Protein AF-A0A382AZQ1-F1 (afdb_monomer_lite)

Structure (mmCIF, N/CA/C/O backbone):
data_AF-A0A382AZQ1-F1
#
_entry.id   AF-A0A382AZQ1-F1
#
loop_
_atom_site.group_PDB
_atom_site.id
_atom_site.type_symbol
_atom_site.label_atom_id
_atom_site.label_alt_id
_atom_site.label_comp_id
_atom_site.label_asym_id
_atom_site.label_entity_id
_atom_site.label_seq_id
_atom_site.pdbx_PDB_ins_code
_atom_site.Cartn_x
_atom_site.Cartn_y
_atom_site.Cartn_z
_atom_site.occupancy
_atom_site.B_iso_or_equiv
_atom_site.auth_seq_id
_atom_site.auth_comp_id
_atom_site.auth_asym_id
_atom_site.auth_atom_id
_atom_site.pdbx_PDB_model_num
ATOM 1 N N . MET A 1 1 ? 6.083 -4.269 13.383 1.00 90.94 1 MET A N 1
ATOM 2 C CA . MET A 1 1 ? 5.181 -3.418 12.569 1.00 90.94 1 MET A CA 1
ATOM 3 C C . MET A 1 1 ? 5.962 -2.562 11.583 1.00 90.94 1 MET A C 1
ATOM 5 O O . MET A 1 1 ? 5.642 -2.615 10.410 1.00 90.94 1 MET A O 1
ATOM 9 N N . GLN A 1 2 ? 6.970 -1.790 12.016 1.00 93.62 2 GLN A N 1
ATOM 10 C CA . GLN A 1 2 ? 7.772 -0.962 11.096 1.00 93.62 2 GLN A CA 1
ATOM 11 C C . GLN A 1 2 ? 8.427 -1.782 9.975 1.00 93.62 2 GLN A C 1
ATOM 13 O O . GLN A 1 2 ? 8.338 -1.422 8.807 1.00 93.62 2 GLN A O 1
ATOM 18 N N . GLU A 1 3 ? 9.005 -2.928 10.323 1.00 95.31 3 GLU A N 1
ATOM 19 C CA . GLU A 1 3 ? 9.618 -3.841 9.358 1.00 95.31 3 GLU A CA 1
ATOM 20 C C . GLU A 1 3 ? 8.600 -4.413 8.362 1.00 95.31 3 GLU A C 1
ATOM 22 O O . GLU A 1 3 ? 8.821 -4.370 7.155 1.00 95.31 3 GLU A O 1
ATOM 27 N N . GLN A 1 4 ? 7.425 -4.830 8.841 1.00 95.88 4 GLN A N 1
ATOM 28 C CA . GLN A 1 4 ? 6.343 -5.320 7.983 1.00 95.88 4 GLN A CA 1
ATOM 29 C C . GLN A 1 4 ? 5.783 -4.226 7.062 1.00 95.88 4 GLN A C 1
ATOM 31 O O . GLN A 1 4 ? 5.422 -4.515 5.927 1.00 95.88 4 GLN A O 1
ATOM 36 N N . LEU A 1 5 ? 5.752 -2.963 7.500 1.00 97.00 5 LEU A N 1
ATOM 37 C CA . LEU A 1 5 ? 5.381 -1.836 6.637 1.00 97.00 5 LEU A CA 1
ATOM 38 C C . LEU A 1 5 ? 6.428 -1.591 5.547 1.00 97.00 5 LEU A C 1
ATOM 40 O O . LEU A 1 5 ? 6.060 -1.366 4.398 1.00 97.00 5 LEU A O 1
ATOM 44 N N . LYS A 1 6 ? 7.721 -1.659 5.883 1.00 96.56 6 LYS A N 1
ATOM 45 C CA . LYS A 1 6 ? 8.801 -1.538 4.895 1.00 96.56 6 LYS A CA 1
ATOM 46 C C . LYS A 1 6 ? 8.707 -2.652 3.850 1.00 96.56 6 LYS A C 1
ATOM 48 O O . LYS A 1 6 ? 8.695 -2.361 2.658 1.00 96.56 6 LYS A O 1
ATOM 53 N N . LYS A 1 7 ? 8.536 -3.897 4.296 1.00 95.25 7 LYS A N 1
ATOM 54 C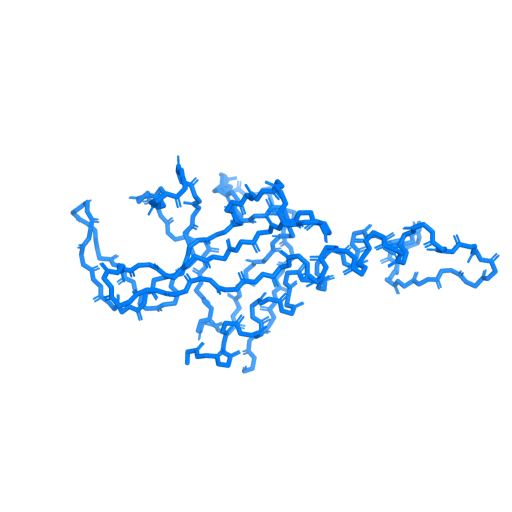 CA . LYS A 1 7 ? 8.323 -5.056 3.421 1.00 95.25 7 LYS A CA 1
ATOM 55 C C . LYS A 1 7 ? 7.075 -4.898 2.553 1.00 95.25 7 LYS A C 1
ATOM 57 O O . LYS A 1 7 ? 7.088 -5.235 1.377 1.00 95.25 7 LYS A O 1
ATOM 62 N N . TYR A 1 8 ? 6.005 -4.329 3.104 1.00 97.12 8 TYR A N 1
ATOM 63 C CA . TYR A 1 8 ? 4.801 -4.020 2.338 1.00 97.12 8 TYR A CA 1
ATOM 64 C C . TYR A 1 8 ? 5.072 -3.013 1.207 1.00 97.12 8 TYR A C 1
ATOM 66 O O . TYR A 1 8 ? 4.634 -3.240 0.081 1.00 97.12 8 TYR A O 1
ATOM 74 N N . LEU A 1 9 ? 5.839 -1.945 1.463 1.00 97.44 9 LEU A N 1
ATOM 75 C CA . LEU A 1 9 ? 6.283 -1.004 0.422 1.00 97.44 9 LEU A CA 1
ATOM 76 C C . LEU A 1 9 ? 7.162 -1.684 -0.639 1.00 97.44 9 LEU A C 1
ATOM 78 O O . LEU A 1 9 ? 6.998 -1.427 -1.831 1.00 97.44 9 LEU A O 1
ATOM 82 N N . GLU A 1 10 ? 8.068 -2.568 -0.220 1.00 95.94 10 GLU A N 1
ATOM 83 C CA . GLU A 1 10 ? 8.915 -3.347 -1.130 1.00 95.94 10 GLU A CA 1
ATOM 84 C C . GLU A 1 10 ? 8.080 -4.270 -2.023 1.00 95.94 10 GLU A C 1
ATOM 86 O O . GLU A 1 10 ? 8.289 -4.285 -3.233 1.00 95.94 10 GLU A O 1
ATOM 91 N N . ASN A 1 11 ? 7.078 -4.956 -1.468 1.00 95.25 11 ASN A N 1
ATOM 92 C CA . ASN A 1 11 ? 6.167 -5.809 -2.231 1.00 95.25 11 ASN A CA 1
ATOM 93 C C . ASN A 1 11 ? 5.320 -5.010 -3.238 1.00 95.25 11 ASN A C 1
ATOM 95 O O . ASN A 1 11 ? 5.097 -5.477 -4.352 1.00 95.25 11 ASN A O 1
ATOM 99 N N . ILE A 1 12 ? 4.882 -3.793 -2.885 1.00 96.56 12 ILE A N 1
ATOM 100 C CA . ILE A 1 12 ? 4.192 -2.876 -3.814 1.00 96.56 12 ILE A CA 1
ATOM 101 C C . ILE A 1 12 ? 5.119 -2.492 -4.974 1.00 96.56 12 ILE A C 1
ATOM 103 O O . ILE A 1 12 ? 4.713 -2.532 -6.136 1.00 96.56 12 ILE A O 1
ATOM 107 N N . ALA A 1 13 ? 6.367 -2.125 -4.670 1.00 95.88 13 ALA A N 1
ATOM 108 C CA . ALA A 1 13 ? 7.352 -1.775 -5.688 1.00 95.88 13 ALA A CA 1
ATOM 109 C C . ALA A 1 13 ? 7.698 -2.976 -6.585 1.00 95.88 13 ALA A C 1
ATOM 111 O O . ALA A 1 13 ? 7.818 -2.821 -7.798 1.00 95.88 13 ALA A O 1
ATOM 112 N N . GLU A 1 14 ? 7.816 -4.173 -6.014 1.00 94.06 14 GLU A N 1
ATOM 113 C CA . GLU A 1 14 ? 8.071 -5.410 -6.753 1.00 94.06 14 GLU A CA 1
ATOM 114 C C . GLU A 1 14 ? 6.905 -5.775 -7.683 1.00 94.06 14 GLU A C 1
ATOM 116 O O . GLU A 1 14 ? 7.136 -6.146 -8.833 1.00 94.06 14 GLU A O 1
ATOM 121 N N . ASP A 1 15 ? 5.651 -5.605 -7.250 1.00 94.50 15 ASP A N 1
ATOM 122 C CA . ASP A 1 15 ? 4.489 -5.770 -8.135 1.00 94.50 15 ASP A CA 1
ATOM 123 C C . ASP A 1 15 ? 4.550 -4.816 -9.341 1.00 94.50 15 ASP A C 1
ATOM 125 O O . ASP A 1 15 ? 4.379 -5.232 -10.491 1.00 94.50 15 ASP A O 1
ATOM 129 N N . TYR A 1 16 ? 4.896 -3.544 -9.105 1.00 94.44 16 TYR A N 1
ATOM 130 C CA . TYR A 1 16 ? 5.066 -2.573 -10.188 1.00 94.44 16 TYR A CA 1
ATOM 131 C C . TYR A 1 16 ? 6.224 -2.936 -11.122 1.00 94.44 16 TYR A C 1
ATOM 133 O O . TYR A 1 16 ? 6.104 -2.812 -12.343 1.00 94.44 16 TYR A O 1
ATOM 141 N N . SER A 1 17 ? 7.339 -3.415 -10.564 1.00 93.25 17 SER A N 1
ATOM 142 C CA . SER A 1 17 ? 8.496 -3.907 -11.318 1.00 93.25 17 SER A CA 1
ATOM 143 C C . SER A 1 17 ? 8.083 -5.039 -12.260 1.00 93.25 17 SER A C 1
ATOM 145 O O . SER A 1 17 ? 8.321 -4.967 -13.467 1.00 93.25 17 SER A O 1
ATOM 147 N N . ARG A 1 18 ? 7.373 -6.048 -11.744 1.00 90.56 18 ARG A N 1
ATOM 148 C CA . ARG A 1 18 ? 6.882 -7.182 -12.540 1.00 90.56 18 ARG A CA 1
ATOM 149 C C . ARG A 1 18 ? 5.956 -6.737 -13.662 1.00 90.56 18 ARG A C 1
ATOM 151 O O . ARG A 1 18 ? 6.120 -7.192 -14.791 1.00 90.56 18 ARG A O 1
ATOM 158 N N . TRP A 1 19 ? 5.033 -5.816 -13.383 1.00 89.81 19 TRP A N 1
ATOM 159 C CA . TRP A 1 19 ? 4.164 -5.237 -14.407 1.00 89.81 19 TRP A CA 1
ATOM 160 C C . TRP A 1 19 ? 4.956 -4.449 -15.465 1.00 89.81 19 TRP A C 1
ATOM 162 O O . TRP A 1 19 ? 4.686 -4.555 -16.661 1.00 89.81 19 TRP A O 1
ATOM 172 N N . THR A 1 20 ? 5.981 -3.701 -15.056 1.00 90.94 20 THR A N 1
ATOM 173 C CA . THR A 1 20 ? 6.781 -2.833 -15.938 1.00 90.94 20 THR A CA 1
ATOM 174 C C . THR A 1 20 ? 7.720 -3.624 -16.857 1.00 90.94 20 THR A C 1
ATOM 176 O O . THR A 1 20 ? 7.867 -3.306 -18.049 1.00 90.94 20 THR A O 1
ATOM 179 N N . TYR A 1 21 ? 8.346 -4.668 -16.313 1.00 90.75 21 TYR A N 1
ATOM 180 C CA . TYR A 1 21 ? 9.363 -5.489 -16.972 1.00 90.75 21 TYR A CA 1
ATOM 181 C C . TYR A 1 21 ? 8.850 -6.891 -17.334 1.00 90.75 21 TYR A C 1
ATOM 183 O O . TYR A 1 21 ? 9.640 -7.833 -17.406 1.00 90.75 21 TYR A O 1
ATOM 191 N N . HIS A 1 22 ? 7.542 -7.048 -17.562 1.00 83.25 22 HIS A N 1
ATOM 192 C CA . HIS A 1 22 ? 6.996 -8.306 -18.065 1.00 83.25 22 HIS A CA 1
ATOM 193 C C . HIS A 1 22 ? 7.512 -8.590 -19.482 1.00 83.25 22 HIS A C 1
ATOM 195 O O . HIS A 1 22 ? 7.640 -7.687 -20.319 1.00 83.25 22 HIS A O 1
ATOM 201 N N . ARG A 1 23 ? 7.788 -9.863 -19.763 1.00 81.69 23 ARG A N 1
ATOM 202 C CA . ARG A 1 23 ? 8.152 -10.345 -21.096 1.00 81.69 23 ARG A CA 1
ATOM 203 C C . ARG A 1 23 ? 6.996 -11.122 -21.718 1.00 81.69 23 ARG A C 1
ATOM 205 O O . ARG A 1 23 ? 6.117 -11.628 -21.023 1.00 81.69 23 ARG A O 1
ATOM 212 N N . LYS A 1 24 ? 7.002 -11.228 -23.051 1.00 79.62 24 LYS A N 1
ATOM 213 C CA . LYS A 1 24 ? 5.963 -11.947 -23.814 1.00 79.62 24 LYS A CA 1
ATOM 214 C C . LYS A 1 24 ? 5.914 -13.447 -23.503 1.00 79.62 24 LYS A C 1
ATOM 216 O O . LYS A 1 24 ? 4.868 -14.056 -23.676 1.00 79.62 24 LYS A O 1
ATOM 221 N N . ASP A 1 25 ? 7.031 -14.021 -23.065 1.00 82.06 25 ASP A N 1
ATOM 222 C CA . ASP A 1 25 ? 7.169 -15.433 -22.692 1.00 82.06 25 ASP A CA 1
ATOM 223 C C . ASP A 1 25 ? 6.693 -15.737 -21.258 1.00 82.06 25 ASP A C 1
ATOM 225 O O . ASP A 1 25 ? 6.791 -16.873 -20.804 1.00 82.06 25 ASP A O 1
ATOM 229 N N . GLY A 1 26 ? 6.183 -14.733 -20.535 1.00 75.25 26 GLY A N 1
ATOM 230 C CA . GLY A 1 26 ? 5.730 -14.876 -19.154 1.00 75.25 26 GLY A CA 1
ATOM 231 C C . GLY A 1 26 ? 6.851 -14.834 -18.112 1.00 75.25 26 GLY A C 1
ATOM 232 O O . GLY A 1 26 ? 6.561 -14.941 -16.923 1.00 75.25 26 GLY A O 1
ATOM 233 N N . THR A 1 27 ? 8.113 -14.645 -18.517 1.00 80.94 27 THR A N 1
ATOM 234 C CA . THR A 1 27 ? 9.227 -14.461 -17.578 1.00 80.94 27 THR A CA 1
ATOM 235 C C . THR A 1 27 ? 9.326 -13.011 -17.094 1.00 80.94 27 THR A C 1
ATOM 237 O O . THR A 1 27 ? 8.913 -12.063 -17.770 1.00 80.94 27 THR A O 1
ATOM 240 N N . PHE A 1 28 ? 9.880 -12.824 -15.895 1.00 79.94 28 PHE A N 1
ATOM 241 C CA . PHE A 1 28 ? 10.082 -11.503 -15.301 1.00 79.94 28 PHE A CA 1
ATOM 242 C C . PHE A 1 28 ? 11.500 -10.996 -15.579 1.00 79.94 28 PHE A C 1
ATOM 244 O O . PHE A 1 28 ? 12.473 -11.724 -15.385 1.00 79.94 28 PHE A O 1
ATOM 251 N N . GLY A 1 29 ? 11.623 -9.733 -15.996 1.00 85.75 29 GLY A N 1
ATOM 252 C CA . GLY A 1 29 ? 12.904 -9.034 -16.085 1.00 85.75 29 GLY A CA 1
ATOM 253 C C . GLY A 1 29 ? 13.161 -8.354 -17.428 1.00 85.75 29 GLY A C 1
ATOM 254 O O . GLY A 1 29 ? 12.458 -8.542 -18.419 1.00 85.75 29 GLY A O 1
ATOM 255 N N . LYS A 1 30 ? 14.223 -7.548 -17.482 1.00 88.56 30 LYS A N 1
ATOM 256 C CA . LYS A 1 30 ? 14.587 -6.776 -18.678 1.00 88.56 30 LYS A CA 1
ATOM 257 C C . LYS A 1 30 ? 15.076 -7.678 -19.804 1.00 88.56 30 LYS A C 1
ATOM 259 O O . LYS A 1 30 ? 15.987 -8.474 -19.597 1.00 88.56 30 LYS A O 1
ATOM 264 N N . THR A 1 31 ? 14.494 -7.572 -20.989 1.00 88.25 31 THR A N 1
ATOM 265 C CA . THR A 1 31 ? 14.958 -8.267 -22.195 1.00 88.25 31 THR A CA 1
ATOM 266 C C . THR A 1 31 ? 16.328 -7.722 -22.619 1.00 88.25 31 THR A C 1
ATOM 268 O O . THR A 1 31 ? 16.470 -6.503 -22.739 1.00 88.25 31 THR A O 1
ATOM 271 N N . PRO A 1 32 ? 17.338 -8.578 -22.863 1.00 88.25 32 PRO A N 1
ATOM 272 C CA . PRO A 1 32 ? 18.638 -8.125 -23.354 1.00 88.25 32 PRO A CA 1
ATOM 273 C C . PRO A 1 32 ? 18.515 -7.332 -24.662 1.00 88.25 32 PRO A C 1
ATOM 275 O O . PRO A 1 32 ? 17.776 -7.728 -25.560 1.00 88.25 32 PRO A O 1
ATOM 278 N N . GLY A 1 33 ? 19.236 -6.214 -24.768 1.00 89.19 33 GLY A N 1
ATOM 279 C CA . GLY A 1 33 ? 19.254 -5.372 -25.972 1.00 89.19 33 GLY A CA 1
ATOM 280 C C . GLY A 1 33 ? 18.065 -4.417 -26.137 1.00 89.19 33 GLY A C 1
ATOM 281 O O . GLY A 1 33 ? 18.016 -3.691 -27.125 1.00 89.19 33 GLY A O 1
ATOM 282 N N . VAL A 1 34 ? 17.122 -4.382 -25.191 1.00 90.00 34 VAL A N 1
ATOM 283 C CA . VAL A 1 34 ? 16.017 -3.410 -25.185 1.00 90.00 34 VAL A CA 1
ATOM 284 C C . VAL A 1 34 ? 16.384 -2.209 -24.315 1.00 90.00 34 VAL A C 1
ATOM 286 O O . VAL A 1 34 ? 16.903 -2.373 -23.211 1.00 90.00 34 VAL A O 1
ATOM 289 N N . ASP A 1 35 ? 16.086 -1.002 -24.797 1.00 93.25 35 ASP A N 1
ATOM 290 C CA . ASP A 1 35 ? 16.211 0.219 -24.005 1.00 93.25 35 ASP A CA 1
ATOM 291 C C . ASP A 1 35 ? 15.054 0.333 -22.998 1.00 93.25 35 ASP A C 1
ATOM 293 O O . ASP A 1 35 ? 13.875 0.344 -23.360 1.00 93.25 35 ASP A O 1
ATOM 297 N N . TYR A 1 36 ? 15.407 0.420 -21.715 1.00 93.88 36 TYR A N 1
ATOM 298 C CA . TYR A 1 36 ? 14.471 0.571 -20.604 1.00 93.88 36 TYR A CA 1
ATOM 299 C C . TYR A 1 36 ? 14.507 1.965 -19.977 1.00 93.88 36 TYR A C 1
ATOM 301 O O . TYR A 1 36 ? 13.809 2.169 -18.994 1.00 93.88 36 TYR A O 1
ATOM 309 N N . THR A 1 37 ? 15.234 2.938 -20.532 1.00 95.75 37 THR A N 1
ATOM 310 C CA . THR A 1 37 ? 15.470 4.255 -19.909 1.00 95.75 37 THR A CA 1
ATOM 311 C C . THR A 1 37 ? 14.189 4.921 -19.386 1.00 95.75 37 THR A C 1
ATOM 313 O O . THR A 1 37 ? 14.139 5.370 -18.240 1.00 95.75 37 THR A O 1
ATOM 316 N N . VAL A 1 38 ? 13.113 4.937 -20.183 1.00 94.19 38 VAL A N 1
ATOM 317 C CA . VAL A 1 38 ? 11.818 5.511 -19.767 1.00 94.19 38 VAL A CA 1
ATOM 318 C C . VAL A 1 38 ? 11.179 4.698 -18.639 1.00 94.19 38 VAL A C 1
ATOM 320 O O . VAL A 1 38 ? 10.731 5.264 -17.646 1.00 94.19 38 VAL A O 1
ATOM 323 N N . LYS A 1 39 ? 11.167 3.369 -18.764 1.00 94.12 39 LYS A N 1
ATOM 324 C CA . LYS A 1 39 ? 10.597 2.466 -17.754 1.00 94.12 39 LYS A CA 1
ATOM 325 C C . LYS A 1 39 ? 11.369 2.523 -16.436 1.00 94.12 39 LYS A C 1
ATOM 327 O O . LYS A 1 39 ? 10.754 2.542 -15.378 1.00 94.12 39 LYS A O 1
ATOM 332 N N . ASP A 1 40 ? 12.691 2.619 -16.507 1.00 95.25 40 ASP A N 1
ATOM 333 C CA . ASP A 1 40 ? 13.588 2.752 -15.362 1.00 95.25 40 ASP A CA 1
ATOM 334 C C . ASP A 1 40 ? 13.331 4.055 -14.617 1.00 95.25 40 ASP A C 1
ATOM 336 O O . ASP A 1 40 ? 13.240 4.059 -13.388 1.00 95.25 40 ASP A O 1
ATOM 340 N N . LYS A 1 41 ? 13.143 5.151 -15.362 1.00 95.56 41 LYS A N 1
ATOM 341 C CA . LYS A 1 41 ? 12.743 6.435 -14.792 1.00 95.56 41 LYS A CA 1
ATOM 342 C C . LYS A 1 41 ? 11.384 6.332 -14.098 1.00 95.56 41 LYS A C 1
ATOM 344 O O . LYS A 1 41 ? 11.289 6.706 -12.936 1.00 95.56 41 LYS A O 1
ATOM 349 N N . MET A 1 42 ? 10.369 5.769 -14.756 1.00 93.19 42 MET A N 1
ATOM 350 C CA . MET A 1 42 ? 9.033 5.601 -14.164 1.00 93.19 42 MET A CA 1
ATOM 351 C C . MET A 1 42 ? 9.055 4.716 -12.910 1.00 93.19 42 MET A C 1
ATOM 353 O O . MET A 1 42 ? 8.425 5.042 -11.907 1.00 93.19 42 MET A O 1
ATOM 357 N N . PHE A 1 43 ? 9.807 3.614 -12.938 1.00 95.12 43 PHE A N 1
ATOM 358 C CA . PHE A 1 43 ? 9.990 2.732 -11.787 1.00 95.12 43 PHE A CA 1
ATOM 359 C C . PHE A 1 43 ? 10.659 3.450 -10.617 1.00 95.12 43 PHE A C 1
ATOM 361 O O . PHE A 1 43 ? 10.205 3.331 -9.478 1.00 95.12 43 PHE A O 1
ATOM 368 N N . LYS A 1 44 ? 11.718 4.214 -10.899 1.00 95.19 44 LYS A N 1
ATOM 369 C CA . LYS A 1 44 ? 12.411 5.018 -9.896 1.00 95.19 44 LYS A CA 1
ATOM 370 C C . LYS A 1 44 ? 11.471 6.051 -9.273 1.00 95.19 44 LYS A C 1
ATOM 372 O O . LYS A 1 44 ? 11.351 6.077 -8.054 1.00 95.19 44 LYS A O 1
ATOM 377 N N . GLU A 1 45 ? 10.766 6.827 -10.095 1.00 94.81 45 GLU A N 1
ATOM 378 C CA . GLU A 1 45 ? 9.814 7.845 -9.635 1.00 94.81 45 GLU A CA 1
ATOM 379 C C . GLU A 1 45 ? 8.696 7.232 -8.780 1.00 94.81 45 GLU A C 1
ATOM 381 O O . GLU A 1 45 ? 8.395 7.746 -7.706 1.00 94.81 45 GLU A O 1
ATOM 386 N N . PHE A 1 46 ? 8.129 6.094 -9.196 1.00 95.44 46 PHE A N 1
ATOM 387 C CA . PHE A 1 46 ? 7.113 5.388 -8.412 1.00 95.44 46 PHE A CA 1
ATOM 388 C C . PHE A 1 46 ? 7.649 4.922 -7.054 1.00 95.44 46 PHE A C 1
ATOM 390 O O . PHE A 1 46 ? 6.999 5.122 -6.028 1.00 95.44 46 PHE A O 1
ATOM 397 N N . LYS A 1 47 ? 8.837 4.304 -7.035 1.00 95.31 47 LYS A N 1
ATOM 398 C CA . LYS A 1 47 ? 9.449 3.785 -5.806 1.00 95.31 47 LYS A CA 1
ATOM 399 C C . LYS A 1 47 ? 9.804 4.908 -4.830 1.00 95.31 47 LYS A C 1
ATOM 401 O O . LYS A 1 47 ? 9.603 4.744 -3.632 1.00 95.31 47 LYS A O 1
ATOM 406 N N . GLU A 1 48 ? 10.319 6.029 -5.330 1.00 94.81 48 GLU A N 1
ATOM 407 C CA . GLU A 1 48 ? 10.647 7.212 -4.524 1.00 94.81 48 GLU A CA 1
ATOM 408 C C . GLU A 1 48 ? 9.387 7.938 -4.026 1.00 94.81 48 GLU A C 1
ATOM 410 O O . GLU A 1 48 ? 9.376 8.455 -2.911 1.00 94.81 48 GLU A O 1
ATOM 415 N N . GLY A 1 49 ? 8.307 7.923 -4.812 1.00 95.75 49 GLY A N 1
ATOM 416 C CA . GLY A 1 49 ? 7.008 8.485 -4.445 1.00 95.75 49 GLY A CA 1
ATOM 417 C C . GLY A 1 49 ? 6.164 7.607 -3.516 1.00 95.75 49 GLY A C 1
ATOM 418 O O . GLY A 1 49 ? 5.072 8.020 -3.124 1.00 95.75 49 GLY A O 1
ATOM 419 N N . LEU A 1 50 ? 6.615 6.402 -3.158 1.00 97.00 50 LEU A N 1
ATOM 420 C CA . LEU A 1 50 ? 5.891 5.487 -2.278 1.00 97.00 50 LEU A CA 1
ATOM 421 C C . LEU A 1 50 ? 6.384 5.617 -0.831 1.00 97.00 50 LEU A C 1
ATOM 423 O O . LEU A 1 50 ? 7.517 5.260 -0.512 1.00 97.00 50 LEU A O 1
ATOM 427 N N . TYR A 1 51 ? 5.521 6.084 0.073 1.00 96.88 51 TYR A N 1
ATOM 428 C CA . TYR A 1 51 ? 5.923 6.368 1.452 1.00 96.88 51 TYR A CA 1
ATOM 429 C C . TYR A 1 51 ? 4.818 6.138 2.494 1.00 96.88 51 TYR A C 1
ATOM 431 O O . TYR A 1 51 ? 3.632 5.979 2.188 1.00 96.88 51 TYR A O 1
ATOM 439 N N . ILE A 1 52 ? 5.234 6.091 3.764 1.00 97.50 52 ILE A N 1
ATOM 440 C CA . ILE A 1 52 ? 4.371 5.855 4.927 1.00 97.50 52 ILE A CA 1
ATOM 441 C C . ILE A 1 52 ? 4.075 7.187 5.617 1.00 97.50 52 ILE A C 1
ATOM 443 O O . ILE A 1 52 ? 4.985 7.918 5.997 1.00 97.50 52 ILE A O 1
ATOM 447 N N . GLU A 1 53 ? 2.799 7.458 5.875 1.00 96.06 53 GLU A N 1
ATOM 448 C CA . GLU A 1 53 ? 2.355 8.522 6.770 1.00 96.06 53 GLU A CA 1
ATOM 449 C C . GLU A 1 53 ? 1.645 7.916 7.986 1.00 96.06 53 GLU A C 1
ATOM 451 O O . GLU A 1 53 ? 0.484 7.492 7.921 1.00 96.06 53 GLU A O 1
ATOM 456 N N . ASP A 1 54 ? 2.341 7.903 9.123 1.00 94.94 54 ASP A N 1
ATOM 457 C CA . ASP A 1 54 ? 1.782 7.531 10.423 1.00 94.94 54 ASP A CA 1
ATOM 458 C C . ASP A 1 54 ? 1.517 8.783 11.275 1.00 94.94 54 ASP A C 1
ATOM 460 O O . ASP A 1 54 ? 2.268 9.755 11.258 1.00 94.94 54 ASP A O 1
ATOM 464 N N . SER A 1 55 ? 0.431 8.760 12.042 1.00 92.12 55 SER A N 1
ATOM 465 C CA . SER A 1 55 ? 0.101 9.796 13.014 1.00 92.12 55 SER A CA 1
ATOM 466 C C . SER A 1 55 ? -0.410 9.148 14.301 1.00 92.12 55 SER A C 1
ATOM 468 O O . SER A 1 55 ? -1.288 8.283 14.236 1.00 92.12 55 SER A O 1
ATOM 470 N N . PRO A 1 56 ? 0.046 9.589 15.489 1.00 88.44 56 PRO A N 1
ATOM 471 C CA . PRO A 1 56 ? -0.438 9.063 16.769 1.00 88.44 56 PRO A CA 1
ATOM 472 C C . PRO A 1 56 ? -1.955 9.189 16.959 1.00 88.44 56 PRO A C 1
ATOM 474 O O . PRO A 1 56 ? -2.558 8.382 17.655 1.00 88.44 56 PRO A O 1
ATOM 477 N N . LYS A 1 57 ? -2.582 10.185 16.319 1.00 90.06 57 LYS A N 1
ATOM 478 C CA . LYS A 1 57 ? -4.019 10.474 16.444 1.00 90.06 57 LYS A CA 1
ATOM 479 C C . LYS A 1 57 ? -4.898 9.594 15.548 1.00 90.06 57 LYS A C 1
ATOM 481 O O . LYS A 1 57 ? -6.122 9.668 15.634 1.00 90.06 57 LYS A O 1
ATOM 486 N N . ARG A 1 58 ? -4.307 8.800 14.647 1.00 89.88 58 ARG A N 1
ATOM 487 C CA . ARG A 1 58 ? -5.043 7.998 13.659 1.00 89.88 58 ARG A CA 1
ATOM 488 C C . ARG A 1 58 ? -5.055 6.525 14.054 1.00 89.88 58 ARG A C 1
ATOM 490 O O . ARG A 1 58 ? -4.047 5.968 14.473 1.00 89.88 58 ARG A O 1
ATOM 497 N N . LYS A 1 59 ? -6.203 5.878 13.833 1.00 93.25 59 LYS A N 1
ATOM 498 C CA . LYS A 1 59 ? -6.367 4.417 13.967 1.00 93.25 59 LYS A CA 1
ATOM 499 C C . LYS A 1 59 ? -5.645 3.638 12.859 1.00 93.25 59 LYS A C 1
ATOM 501 O O . LYS A 1 59 ? -5.349 2.456 13.017 1.00 93.25 59 LYS A O 1
ATOM 506 N N . TRP A 1 60 ? -5.374 4.309 11.742 1.00 95.31 60 TRP A N 1
ATOM 507 C CA . TRP A 1 60 ? -4.839 3.718 10.524 1.00 95.31 60 TRP A CA 1
ATOM 508 C C . TRP A 1 60 ? -3.578 4.461 10.091 1.00 95.31 60 TRP A C 1
ATOM 510 O O . TRP A 1 60 ? -3.564 5.695 10.055 1.00 95.31 60 TRP A O 1
ATOM 520 N N . ILE A 1 61 ? -2.558 3.701 9.717 1.00 97.62 61 ILE A N 1
ATOM 521 C CA . ILE A 1 61 ? -1.365 4.178 9.022 1.00 97.62 61 ILE A CA 1
ATOM 522 C C . ILE A 1 61 ? -1.723 4.318 7.544 1.00 97.62 61 ILE A C 1
ATOM 524 O O . ILE A 1 61 ? -2.397 3.454 6.982 1.00 97.62 61 ILE A O 1
ATOM 528 N N . ARG A 1 62 ? -1.313 5.413 6.909 1.00 97.50 62 ARG A N 1
ATOM 529 C CA . ARG A 1 62 ? -1.614 5.682 5.503 1.00 97.50 62 ARG A CA 1
ATOM 530 C C . ARG A 1 62 ? -0.395 5.369 4.644 1.00 97.50 62 ARG A C 1
ATOM 532 O O . ARG A 1 62 ? 0.691 5.851 4.936 1.00 97.50 62 ARG A O 1
ATOM 539 N N . ILE A 1 63 ? -0.597 4.605 3.578 1.00 98.06 63 ILE A N 1
ATOM 540 C CA . ILE A 1 63 ? 0.403 4.390 2.530 1.00 98.06 63 ILE A CA 1
ATOM 541 C C . ILE A 1 63 ? 0.049 5.308 1.367 1.00 98.06 63 ILE A C 1
ATOM 543 O O . ILE A 1 63 ? -1.099 5.308 0.904 1.00 98.06 63 ILE A O 1
ATOM 547 N N . VAL A 1 64 ? 1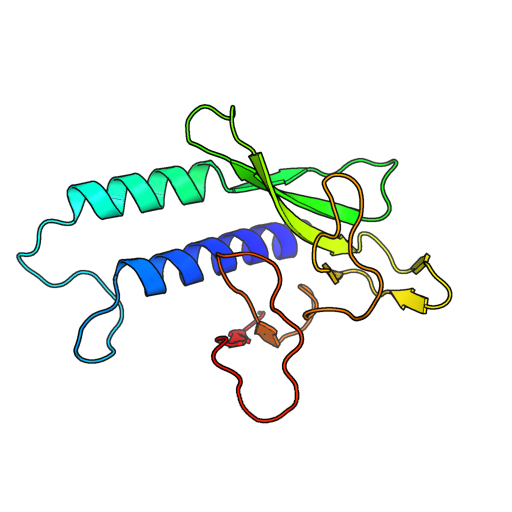.008 6.118 0.939 1.00 97.62 64 VAL A N 1
ATOM 548 C CA . VAL A 1 64 ? 0.816 7.171 -0.059 1.00 97.62 64 VAL A CA 1
ATOM 549 C C . VAL A 1 64 ? 1.705 6.899 -1.260 1.00 97.62 64 VAL A C 1
ATOM 551 O O . VAL A 1 64 ? 2.847 6.484 -1.103 1.00 97.62 64 VAL A O 1
ATOM 554 N N . THR A 1 65 ? 1.160 7.154 -2.443 1.00 96.62 65 THR A N 1
ATOM 555 C CA . THR A 1 65 ? 1.913 7.296 -3.691 1.00 96.62 65 THR A CA 1
ATOM 556 C C . THR A 1 65 ? 1.861 8.756 -4.118 1.00 96.62 65 THR A C 1
ATOM 558 O O . THR A 1 65 ? 0.770 9.340 -4.137 1.00 96.62 65 THR A O 1
ATOM 561 N N . SER A 1 66 ? 2.992 9.336 -4.495 1.00 95.06 66 SER A N 1
ATOM 562 C CA . SER A 1 66 ? 3.071 10.671 -5.082 1.00 95.06 66 SER A CA 1
ATOM 563 C C . SER A 1 66 ? 3.828 10.677 -6.402 1.00 95.06 66 SER A C 1
ATOM 565 O O . SER A 1 66 ? 4.570 9.747 -6.710 1.00 95.06 66 SER A O 1
ATOM 567 N N . ASP A 1 67 ? 3.646 11.745 -7.174 1.00 89.12 67 ASP A N 1
ATOM 568 C CA . ASP A 1 67 ? 4.572 12.073 -8.253 1.00 89.12 67 ASP A CA 1
ATOM 569 C C . ASP A 1 67 ? 5.958 12.477 -7.712 1.00 89.12 67 ASP A C 1
ATOM 571 O O . ASP A 1 67 ? 6.159 12.660 -6.504 1.00 89.12 67 ASP A O 1
ATOM 575 N N . SER A 1 68 ? 6.915 12.629 -8.629 1.00 79.62 68 SER A N 1
ATOM 576 C CA . SER A 1 68 ? 8.308 12.986 -8.341 1.00 79.62 68 SER A CA 1
ATOM 577 C C . SER A 1 68 ? 8.490 14.373 -7.717 1.00 79.62 68 SER A C 1
ATOM 579 O O . SER A 1 68 ? 9.519 14.629 -7.098 1.00 79.62 68 SER A O 1
ATOM 581 N N . ASN A 1 69 ? 7.493 15.254 -7.828 1.00 80.38 69 ASN A N 1
ATOM 582 C CA . ASN A 1 69 ? 7.522 16.599 -7.256 1.00 80.38 69 ASN A CA 1
ATOM 583 C C . ASN A 1 69 ? 6.730 16.694 -5.938 1.00 80.38 69 ASN A C 1
ATOM 585 O O . ASN A 1 69 ? 6.639 17.773 -5.351 1.00 80.38 69 ASN A O 1
ATOM 589 N N . GLY A 1 70 ? 6.123 15.592 -5.483 1.00 79.38 70 GLY A N 1
ATOM 590 C CA . GLY A 1 70 ? 5.248 15.535 -4.313 1.00 79.38 70 GLY A CA 1
ATOM 591 C C . GLY A 1 70 ? 3.942 16.331 -4.451 1.00 79.38 70 GLY A C 1
ATOM 592 O O . GLY A 1 70 ? 3.243 16.518 -3.452 1.00 79.38 70 GLY A O 1
ATOM 593 N N . GLN A 1 71 ? 3.604 16.822 -5.649 1.00 85.31 71 GLN A N 1
ATOM 594 C CA . GLN A 1 71 ? 2.464 17.722 -5.858 1.00 85.31 71 GLN A CA 1
ATOM 595 C C . GLN A 1 71 ? 1.154 16.947 -5.954 1.00 85.31 71 GLN A C 1
ATOM 597 O O . GLN A 1 71 ? 0.167 17.287 -5.293 1.00 85.31 71 GLN A O 1
ATOM 602 N N . HIS A 1 72 ? 1.146 15.869 -6.736 1.00 89.94 72 HIS A N 1
ATOM 603 C CA . HIS A 1 72 ? 0.013 14.967 -6.832 1.00 89.94 72 HIS A CA 1
ATOM 604 C C . HIS A 1 72 ? 0.246 13.752 -5.949 1.00 89.94 72 HIS A C 1
ATOM 606 O O . HIS A 1 72 ? 1.174 12.976 -6.154 1.00 89.94 72 HIS A O 1
ATOM 612 N N . ARG A 1 73 ? -0.630 13.581 -4.957 1.00 94.00 73 ARG A N 1
ATOM 613 C CA . ARG A 1 73 ? -0.585 12.471 -4.005 1.00 94.00 73 ARG A CA 1
ATOM 614 C C . ARG A 1 73 ? -1.914 11.741 -3.956 1.00 94.00 73 ARG A C 1
ATOM 616 O O . ARG A 1 73 ? -2.978 12.357 -3.976 1.00 94.00 73 ARG A O 1
ATOM 623 N N . SER A 1 74 ? -1.834 10.424 -3.842 1.00 95.31 74 SER A N 1
ATOM 624 C CA . SER A 1 74 ? -2.972 9.514 -3.755 1.00 95.31 74 SER A CA 1
ATOM 625 C C . SER A 1 74 ? -2.766 8.516 -2.626 1.00 95.31 74 SER A C 1
ATOM 627 O O . SER A 1 74 ? -1.641 8.152 -2.289 1.00 95.31 74 SER A O 1
ATOM 629 N N . VAL A 1 75 ? -3.862 8.067 -2.015 1.00 97.56 75 VAL A N 1
ATOM 630 C CA . VAL A 1 75 ? -3.787 7.010 -1.003 1.00 97.56 75 VAL A CA 1
ATOM 631 C C . VAL A 1 75 ? -3.763 5.659 -1.697 1.00 97.56 75 VAL A C 1
ATOM 633 O O . VAL A 1 75 ? -4.726 5.304 -2.372 1.00 97.56 75 VAL A O 1
ATOM 636 N N . HIS A 1 76 ? -2.707 4.889 -1.469 1.00 97.75 76 HIS A N 1
ATOM 637 C CA . HIS A 1 76 ? -2.606 3.515 -1.949 1.00 97.75 76 HIS A CA 1
ATOM 638 C C . HIS A 1 76 ? -3.458 2.571 -1.088 1.00 97.75 76 HIS A C 1
ATOM 640 O O . HIS A 1 76 ? -4.320 1.829 -1.569 1.00 97.75 76 HIS A O 1
ATOM 646 N N . SER A 1 77 ? -3.228 2.604 0.225 1.00 98.00 77 SER A N 1
ATOM 647 C CA . SER A 1 77 ? -3.902 1.739 1.194 1.00 98.00 77 SER A CA 1
ATOM 648 C C . SER A 1 77 ? -3.812 2.307 2.606 1.00 98.00 77 SER A C 1
ATOM 650 O O . SER A 1 77 ? -2.982 3.167 2.901 1.00 98.00 77 SER A O 1
ATOM 652 N N . PHE A 1 78 ? -4.643 1.783 3.498 1.00 98.38 78 PHE A N 1
ATOM 653 C CA . PHE A 1 78 ? -4.533 2.011 4.935 1.00 98.38 78 PHE A CA 1
ATOM 654 C C . PHE A 1 78 ? -4.156 0.719 5.648 1.00 98.38 78 PHE A C 1
ATOM 656 O O . PHE A 1 78 ? -4.652 -0.338 5.275 1.00 98.38 78 PHE A O 1
ATOM 663 N N . ILE A 1 79 ? -3.330 0.814 6.686 1.00 98.12 79 ILE A N 1
ATOM 664 C CA . ILE A 1 79 ? -2.940 -0.310 7.539 1.00 98.12 79 ILE A CA 1
ATOM 665 C C . ILE A 1 79 ? -3.462 -0.071 8.951 1.00 98.12 79 ILE A C 1
ATOM 667 O O . ILE A 1 79 ? -3.273 1.007 9.520 1.00 98.12 79 ILE A O 1
ATOM 671 N N . VAL A 1 80 ? -4.118 -1.065 9.538 1.00 97.94 80 VAL A N 1
ATOM 672 C CA . VAL A 1 80 ? -4.627 -0.971 10.911 1.00 97.94 80 VAL A CA 1
ATOM 673 C C . VAL A 1 80 ? -3.478 -0.951 11.917 1.00 97.94 80 VAL A C 1
ATOM 675 O O . VAL A 1 80 ? -2.648 -1.857 11.946 1.00 97.94 80 VAL A O 1
ATOM 678 N N . LYS A 1 81 ? -3.419 0.092 12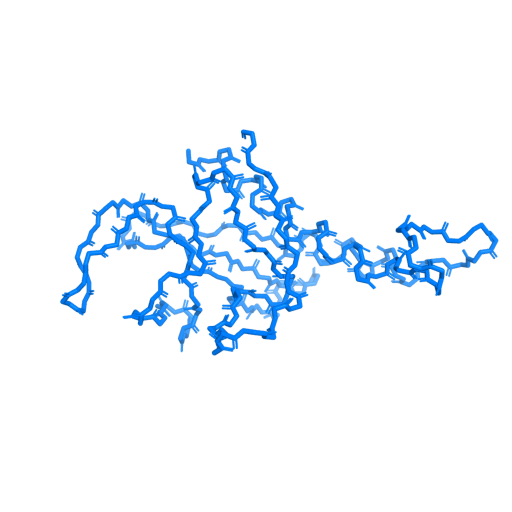.754 1.00 96.50 81 LYS A N 1
ATOM 679 C CA . LYS A 1 81 ? -2.283 0.321 13.660 1.00 96.50 81 LYS A CA 1
ATOM 680 C C . LYS A 1 81 ? -2.283 -0.622 14.861 1.00 96.50 81 LYS A C 1
ATOM 682 O O . LYS A 1 81 ? -1.241 -1.168 15.214 1.00 96.50 81 LYS A O 1
ATOM 687 N N . ASN A 1 82 ? -3.453 -0.798 15.466 1.00 96.50 82 ASN A N 1
ATOM 688 C CA . ASN A 1 82 ? -3.717 -1.670 16.605 1.00 96.50 82 ASN A CA 1
ATOM 689 C C . ASN A 1 82 ? -5.106 -2.285 16.443 1.00 96.50 82 ASN A C 1
ATOM 691 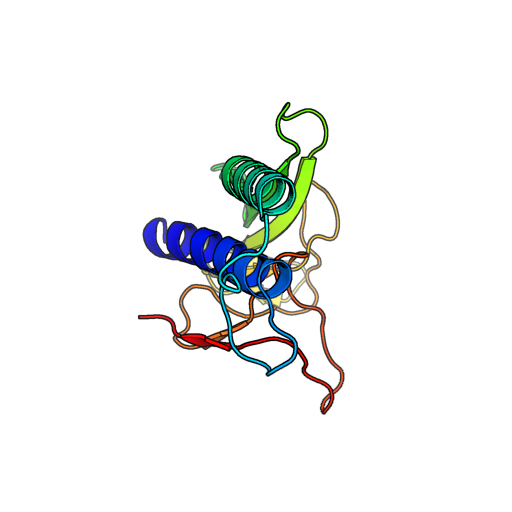O O . ASN A 1 82 ? -5.952 -1.695 15.763 1.00 96.50 82 ASN A O 1
ATOM 695 N N . ASP A 1 83 ? -5.339 -3.415 17.107 1.00 97.31 83 ASP A N 1
ATOM 696 C CA . ASP A 1 83 ? -6.663 -4.024 17.174 1.00 97.31 83 ASP A CA 1
ATOM 697 C C . ASP A 1 83 ? -7.685 -2.986 17.640 1.00 97.31 83 ASP A C 1
ATOM 699 O O . ASP A 1 83 ? -7.463 -2.252 18.609 1.00 97.31 83 ASP A O 1
ATOM 703 N N . CYS A 1 84 ? -8.784 -2.859 16.906 1.00 95.12 84 CYS A N 1
ATOM 704 C CA . CYS A 1 84 ? -9.788 -1.854 17.216 1.00 95.12 84 CYS A CA 1
ATOM 705 C C . CYS A 1 84 ? -11.163 -2.216 16.669 1.00 95.12 84 CYS A C 1
ATOM 707 O O . CYS A 1 84 ? -11.302 -3.020 15.750 1.00 95.12 84 CYS A O 1
ATOM 709 N N . THR A 1 85 ? -12.181 -1.539 17.194 1.00 95.75 85 THR A N 1
ATOM 710 C CA . THR A 1 85 ? -13.540 -1.599 16.658 1.00 95.75 85 THR A CA 1
ATOM 711 C C . THR A 1 85 ? -13.851 -0.314 15.900 1.00 95.75 85 THR A C 1
ATOM 713 O O . THR A 1 85 ? -13.644 0.804 16.394 1.00 95.75 85 THR A O 1
ATOM 716 N N . ALA A 1 86 ? -14.351 -0.461 14.677 1.00 93.44 86 ALA A N 1
ATOM 717 C CA . ALA A 1 86 ? -14.817 0.646 13.856 1.00 93.44 86 ALA A CA 1
ATOM 718 C C . ALA A 1 86 ? -15.981 0.189 12.974 1.00 93.44 86 ALA A C 1
ATOM 720 O O . ALA A 1 86 ? -15.917 -0.876 12.360 1.00 93.44 86 ALA A O 1
ATOM 721 N N . ASN A 1 87 ? -17.035 1.008 12.909 1.00 92.81 87 ASN A N 1
ATOM 722 C CA . ASN A 1 87 ? -18.262 0.710 12.166 1.00 92.81 87 ASN A CA 1
ATOM 723 C C . ASN A 1 87 ? -18.891 -0.649 12.549 1.00 92.81 87 ASN A C 1
ATOM 725 O O . ASN A 1 87 ? -19.236 -1.451 11.684 1.00 92.81 87 ASN A O 1
ATOM 729 N N . GLY A 1 88 ? -18.948 -0.940 13.855 1.00 93.62 88 GLY A N 1
ATOM 730 C CA . GLY A 1 88 ? -19.518 -2.184 14.387 1.00 93.62 88 GLY A CA 1
ATOM 731 C C . GLY A 1 88 ? -18.720 -3.457 14.075 1.00 93.62 88 GLY A C 1
ATOM 732 O O . GLY A 1 88 ? -19.228 -4.549 14.294 1.00 93.62 88 GLY A O 1
ATOM 733 N N . LYS A 1 89 ? -17.490 -3.340 13.556 1.00 94.62 89 LYS A N 1
ATOM 734 C CA . LYS A 1 89 ? -16.621 -4.474 13.209 1.00 94.62 89 LYS A CA 1
ATOM 735 C C . LYS A 1 89 ? -15.284 -4.380 13.924 1.00 94.62 89 LYS A C 1
ATOM 737 O O . LYS A 1 89 ? -14.750 -3.279 14.076 1.00 94.62 89 LYS A O 1
ATOM 742 N N . SER A 1 90 ? -14.750 -5.532 14.310 1.00 95.56 90 SER A N 1
ATOM 743 C CA . SER A 1 90 ? -13.389 -5.659 14.825 1.00 95.56 90 SER A CA 1
ATOM 744 C C . SER A 1 90 ? -12.395 -5.749 13.672 1.00 95.56 90 SER A C 1
ATOM 746 O O . SER A 1 90 ? -12.642 -6.431 12.677 1.00 95.56 90 SER A O 1
ATOM 748 N N . TRP A 1 91 ? -11.278 -5.054 13.826 1.00 97.44 91 TRP A N 1
ATOM 749 C CA . TRP A 1 91 ? -10.177 -4.977 12.877 1.00 97.44 91 TRP A CA 1
ATOM 750 C C . TRP A 1 91 ? -8.902 -5.385 13.587 1.00 97.44 91 TRP A C 1
ATOM 752 O O . TRP A 1 91 ? -8.661 -4.931 14.708 1.00 97.44 91 TRP A O 1
ATOM 762 N N . ARG A 1 92 ? -8.089 -6.209 12.931 1.00 97.50 92 ARG A N 1
ATOM 763 C CA . ARG A 1 92 ? -6.826 -6.681 13.485 1.00 97.50 92 ARG A CA 1
ATOM 764 C C . ARG A 1 92 ? -5.700 -5.761 13.049 1.00 97.50 92 ARG A C 1
ATOM 766 O O . ARG A 1 92 ? -5.661 -5.275 11.919 1.00 97.50 92 ARG A O 1
ATOM 773 N N . LYS A 1 93 ? -4.747 -5.542 13.942 1.00 97.69 93 LYS A N 1
ATOM 774 C CA . LYS A 1 93 ? -3.466 -4.911 13.656 1.00 97.69 93 LYS A CA 1
ATOM 775 C C . LYS A 1 93 ? -2.857 -5.510 12.382 1.00 97.69 93 LYS A C 1
ATOM 777 O O . LYS A 1 93 ? -2.788 -6.725 12.229 1.00 97.69 93 LYS A O 1
ATOM 782 N N . GLY A 1 94 ? -2.426 -4.644 11.470 1.00 97.56 94 GLY A N 1
ATOM 783 C CA . GLY A 1 94 ? -1.858 -5.033 10.180 1.00 97.56 94 GLY A CA 1
ATOM 784 C C . GLY A 1 94 ? -2.870 -5.262 9.056 1.00 97.56 94 GLY A C 1
ATOM 785 O O . GLY A 1 94 ? -2.439 -5.426 7.917 1.00 97.56 94 GLY A O 1
ATOM 786 N N . ASP A 1 95 ? -4.184 -5.236 9.315 1.00 97.81 95 ASP A N 1
ATOM 787 C CA . ASP A 1 95 ? -5.179 -5.385 8.248 1.00 97.81 95 ASP A CA 1
ATOM 788 C C . ASP A 1 95 ? -4.990 -4.299 7.178 1.00 97.81 95 ASP A C 1
ATOM 790 O O . ASP A 1 95 ? -4.864 -3.107 7.479 1.00 97.81 95 ASP A O 1
ATOM 794 N N . ILE A 1 96 ? -4.991 -4.723 5.916 1.00 97.75 96 ILE A N 1
ATOM 795 C CA . ILE A 1 96 ? -4.890 -3.855 4.746 1.00 97.75 96 ILE A CA 1
ATOM 796 C C . ILE A 1 96 ? -6.301 -3.421 4.368 1.00 97.75 96 ILE A C 1
ATOM 798 O O . ILE A 1 96 ? -7.168 -4.249 4.088 1.00 97.75 96 ILE A O 1
ATOM 802 N N . LEU A 1 97 ? -6.549 -2.117 4.323 1.00 97.31 97 LEU A N 1
ATOM 803 C CA . LEU A 1 97 ? -7.854 -1.545 4.022 1.00 97.31 97 LEU A CA 1
ATOM 804 C C . LEU A 1 97 ? -7.803 -0.684 2.763 1.00 97.31 97 LEU A C 1
ATOM 806 O O . LEU A 1 97 ? -6.866 0.088 2.534 1.00 97.31 97 LEU A O 1
ATOM 810 N N . LYS A 1 98 ? -8.865 -0.787 1.961 1.00 96.50 98 LYS A N 1
ATOM 811 C CA . LYS A 1 98 ? -9.047 0.042 0.768 1.00 96.50 98 LYS A CA 1
ATOM 812 C C . LYS A 1 98 ? -9.315 1.497 1.173 1.00 96.50 98 LYS A C 1
ATOM 814 O O . LYS A 1 98 ? -10.111 1.705 2.086 1.00 96.50 98 LYS A O 1
ATOM 819 N N . PRO A 1 99 ? -8.732 2.505 0.506 1.00 96.75 99 PRO A N 1
ATOM 820 C CA . PRO A 1 99 ? -9.109 3.894 0.735 1.00 96.75 99 PRO A CA 1
ATOM 821 C C . PRO A 1 99 ? -10.561 4.171 0.309 1.00 96.75 99 PRO A C 1
ATOM 823 O O . PRO A 1 99 ? -10.989 3.742 -0.762 1.00 96.75 99 PRO A O 1
ATOM 826 N N . ALA A 1 100 ? -11.314 4.897 1.143 1.00 95.69 100 ALA A N 1
ATOM 827 C CA . ALA A 1 100 ? -12.587 5.532 0.762 1.00 95.69 100 ALA A CA 1
ATOM 828 C C . ALA A 1 100 ? -12.422 7.045 0.526 1.00 95.69 100 ALA A C 1
ATOM 830 O O . ALA A 1 100 ? -13.265 7.682 -0.093 1.00 95.69 100 ALA A O 1
ATOM 831 N N . GLY A 1 101 ? -11.320 7.612 1.014 1.00 94.94 101 GLY A N 1
ATOM 832 C CA . GLY A 1 101 ? -10.892 8.981 0.781 1.00 94.94 101 GLY A CA 1
ATOM 833 C C . GLY A 1 101 ? -9.515 9.210 1.401 1.00 94.94 101 GLY A C 1
ATOM 834 O O . GLY A 1 101 ? -8.875 8.277 1.890 1.00 94.94 101 GLY A O 1
ATOM 835 N N . TRP A 1 102 ? -9.071 10.467 1.434 1.00 94.56 102 TRP A N 1
ATOM 836 C CA . TRP A 1 102 ? -7.750 10.823 1.964 1.00 94.56 102 TRP A CA 1
ATOM 837 C C . TRP A 1 102 ? -7.574 10.442 3.443 1.00 94.56 102 TRP A C 1
ATOM 839 O O . TRP A 1 102 ? -6.509 9.982 3.861 1.00 94.56 102 TRP A O 1
ATOM 849 N N . ASN A 1 103 ? -8.623 10.624 4.248 1.00 92.44 103 ASN A N 1
ATOM 850 C CA . ASN A 1 103 ? -8.535 10.525 5.704 1.00 92.44 103 ASN A CA 1
ATOM 851 C C . ASN A 1 103 ? -8.905 9.147 6.264 1.00 92.44 103 ASN A C 1
ATOM 853 O O . ASN A 1 103 ? -8.427 8.807 7.351 1.00 92.44 103 ASN A O 1
ATOM 857 N N . ALA A 1 104 ? -9.714 8.362 5.548 1.00 93.56 104 ALA A N 1
ATOM 858 C CA . ALA A 1 104 ? -10.295 7.134 6.078 1.00 93.56 104 ALA A CA 1
ATOM 859 C C . ALA A 1 104 ? -10.419 6.002 5.035 1.00 93.56 104 ALA A C 1
ATOM 861 O O . ALA A 1 104 ? -10.666 6.262 3.850 1.00 93.56 104 ALA A O 1
ATOM 862 N N . PRO A 1 105 ? -10.285 4.740 5.479 1.00 96.88 105 PRO A N 1
ATOM 863 C CA . PRO A 1 105 ? -10.544 3.567 4.657 1.00 96.88 105 PRO A CA 1
ATOM 864 C C . PRO A 1 105 ? -12.038 3.259 4.500 1.00 96.88 105 PRO A C 1
ATOM 866 O O . PRO A 1 105 ? -12.879 3.687 5.287 1.00 96.88 105 PRO A O 1
ATOM 869 N N . ALA A 1 106 ? -12.346 2.411 3.523 1.00 95.88 106 ALA A N 1
ATOM 870 C CA . ALA A 1 106 ? -13.598 1.682 3.438 1.00 95.88 106 ALA A CA 1
ATOM 871 C C . ALA A 1 106 ? -13.621 0.564 4.495 1.00 95.88 106 ALA A C 1
ATOM 873 O O . ALA A 1 106 ? -12.862 -0.402 4.418 1.00 95.88 106 ALA A O 1
ATOM 874 N N . LEU A 1 107 ? -14.533 0.669 5.462 1.00 95.38 107 LEU A N 1
ATOM 875 C CA . LEU A 1 107 ? -14.672 -0.265 6.587 1.00 95.38 107 LEU A CA 1
ATOM 876 C C . LEU A 1 107 ? -15.634 -1.423 6.274 1.00 95.38 107 LEU A C 1
ATOM 878 O O . LEU A 1 107 ? -16.538 -1.741 7.051 1.00 95.38 107 LEU A O 1
ATOM 882 N N . ASN A 1 108 ? -15.473 -2.046 5.103 1.00 93.56 108 ASN A N 1
ATOM 883 C CA . ASN A 1 108 ? -16.321 -3.162 4.682 1.00 93.56 108 ASN A CA 1
ATOM 884 C C . ASN A 1 108 ? -15.706 -4.536 4.995 1.00 93.56 108 ASN A C 1
ATOM 886 O O . ASN A 1 108 ? -16.376 -5.355 5.626 1.00 93.56 108 ASN A O 1
ATOM 890 N N . LYS A 1 109 ? -14.457 -4.775 4.583 1.00 93.56 109 LYS A N 1
ATOM 891 C CA . LYS A 1 109 ? -13.700 -6.022 4.790 1.00 93.56 109 LYS A CA 1
ATOM 892 C C . LYS A 1 109 ? -12.188 -5.738 4.664 1.00 93.56 109 LYS A C 1
ATOM 894 O O . LYS A 1 109 ? -11.853 -4.825 3.904 1.00 93.56 109 LYS A O 1
ATOM 899 N N . PRO A 1 110 ? -11.287 -6.486 5.326 1.00 94.62 110 PRO A N 1
ATOM 900 C CA . PRO A 1 110 ? -9.850 -6.411 5.048 1.00 94.62 110 PRO A CA 1
ATOM 901 C C . PRO A 1 110 ? -9.499 -6.916 3.635 1.00 94.62 110 PRO A C 1
ATOM 903 O O . PRO A 1 110 ? -10.303 -7.589 2.980 1.00 94.62 110 PRO A O 1
ATOM 906 N N . ARG A 1 111 ? -8.313 -6.548 3.143 1.00 94.00 111 ARG A N 1
ATOM 907 C CA . ARG A 1 111 ? -7.719 -6.938 1.844 1.00 94.00 111 ARG A CA 1
ATOM 908 C C . ARG A 1 111 ? -6.466 -7.801 2.009 1.00 94.00 111 ARG A C 1
ATOM 910 O O . ARG A 1 111 ? -5.628 -7.845 1.121 1.00 94.00 111 ARG A O 1
ATOM 917 N N . GLY A 1 112 ? -6.365 -8.471 3.151 1.00 94.12 112 GLY A N 1
ATOM 918 C CA . GLY A 1 112 ? -5.161 -9.138 3.634 1.00 94.12 112 GLY A CA 1
ATOM 919 C C . GLY A 1 112 ? -4.661 -8.469 4.908 1.00 94.12 112 GLY A C 1
ATOM 920 O O . GLY A 1 112 ? -5.253 -7.491 5.376 1.00 94.12 112 GLY A O 1
ATOM 921 N N . ASN A 1 113 ? -3.577 -8.997 5.459 1.00 96.31 113 ASN A N 1
ATOM 922 C CA . ASN A 1 113 ? -2.924 -8.457 6.638 1.00 96.31 113 ASN A CA 1
ATOM 923 C C . ASN A 1 113 ? -1.409 -8.564 6.447 1.00 96.31 113 ASN A C 1
ATOM 925 O O . ASN A 1 113 ? -0.912 -9.619 6.072 1.00 96.31 113 ASN A O 1
ATOM 929 N N . ILE A 1 114 ? -0.680 -7.476 6.698 1.00 96.56 114 ILE A N 1
ATOM 930 C CA . ILE A 1 114 ? 0.776 -7.427 6.477 1.00 96.56 114 ILE A CA 1
ATOM 931 C C . ILE A 1 114 ? 1.586 -8.259 7.483 1.00 96.56 114 ILE A C 1
ATOM 933 O O . ILE A 1 114 ? 2.805 -8.334 7.364 1.00 96.56 114 ILE A O 1
ATOM 937 N N . LEU A 1 115 ? 0.929 -8.810 8.507 1.00 96.12 115 LEU A N 1
ATOM 938 C CA . LEU A 1 115 ? 1.514 -9.719 9.491 1.00 96.12 115 LEU A CA 1
ATOM 939 C C . LEU A 1 115 ? 1.225 -11.194 9.174 1.00 96.12 115 LEU A C 1
ATOM 941 O O . LEU A 1 115 ? 1.783 -12.054 9.844 1.00 96.12 115 LEU A O 1
ATOM 945 N N . ASP A 1 116 ? 0.346 -11.489 8.211 1.00 93.56 116 ASP A N 1
ATOM 946 C CA . ASP A 1 116 ? 0.059 -12.868 7.804 1.00 93.56 116 ASP A CA 1
ATOM 947 C C . ASP A 1 116 ? 1.125 -13.361 6.823 1.00 93.56 116 ASP A C 1
ATOM 949 O O . ASP A 1 116 ? 1.623 -12.574 6.020 1.00 93.56 116 ASP A O 1
ATOM 953 N N . GLU A 1 117 ? 1.423 -14.663 6.842 1.00 78.06 117 GLU A N 1
ATOM 954 C CA . GLU A 1 117 ? 2.391 -15.343 5.958 1.00 78.06 117 GLU A CA 1
ATOM 955 C C . GLU A 1 117 ? 2.083 -15.201 4.469 1.00 78.06 117 GLU A C 1
ATOM 957 O O . GLU A 1 117 ? 2.972 -15.323 3.645 1.00 78.06 117 GLU A O 1
ATOM 962 N N . ASN A 1 118 ? 0.832 -14.957 4.087 1.00 82.44 118 ASN A N 1
ATOM 963 C CA . ASN A 1 118 ? 0.457 -14.834 2.685 1.00 82.44 118 ASN A CA 1
ATOM 964 C C . ASN A 1 118 ? -0.605 -13.756 2.525 1.00 82.44 118 ASN A C 1
ATOM 966 O O . ASN A 1 118 ? -1.757 -13.925 2.934 1.00 82.44 118 ASN A O 1
ATOM 970 N N . TYR A 1 119 ? -0.234 -12.650 1.887 1.00 89.62 119 TYR A N 1
ATOM 971 C CA . TYR A 1 119 ? -1.181 -11.614 1.496 1.00 89.62 119 TYR A CA 1
ATOM 972 C C . TYR A 1 119 ? -0.933 -11.159 0.061 1.00 89.62 119 TYR A C 1
ATOM 974 O O . TYR A 1 119 ? 0.108 -11.413 -0.543 1.00 89.62 119 TYR A O 1
ATOM 982 N N . LYS A 1 120 ? -1.946 -10.517 -0.517 1.00 88.94 120 LYS A N 1
ATOM 983 C CA . LYS A 1 120 ? -1.926 -10.066 -1.908 1.00 88.94 120 LYS A CA 1
ATOM 984 C C . LYS A 1 120 ? -1.632 -8.584 -1.982 1.00 88.94 120 LYS A C 1
ATOM 986 O O . LYS A 1 120 ? -2.173 -7.799 -1.200 1.00 88.94 120 LYS A O 1
ATOM 991 N N . VAL A 1 121 ? -0.808 -8.216 -2.951 1.00 90.75 121 VAL A N 1
ATOM 992 C CA . VAL A 1 121 ? -0.435 -6.831 -3.227 1.00 90.75 121 VAL A CA 1
ATOM 993 C C . VAL A 1 121 ? -0.747 -6.521 -4.677 1.00 90.75 121 VAL A C 1
ATOM 995 O O . VAL A 1 121 ? -0.641 -7.383 -5.543 1.00 90.75 121 VAL A O 1
ATOM 998 N N . ALA A 1 122 ? -1.156 -5.282 -4.911 1.00 92.69 122 ALA A N 1
ATOM 999 C CA . ALA A 1 122 ? -1.219 -4.693 -6.229 1.00 92.69 122 ALA A CA 1
ATOM 1000 C C . ALA A 1 122 ? -0.615 -3.295 -6.133 1.00 92.69 122 ALA A C 1
ATOM 1002 O O . ALA A 1 122 ? -0.960 -2.551 -5.215 1.00 92.69 122 ALA A O 1
ATOM 1003 N N . TRP A 1 123 ? 0.235 -2.911 -7.080 1.00 94.38 123 TRP A N 1
ATOM 1004 C CA . TRP A 1 123 ? 0.865 -1.591 -7.098 1.00 94.38 123 TRP A CA 1
ATOM 1005 C C . TRP A 1 123 ? -0.151 -0.453 -7.260 1.00 94.38 123 TRP A C 1
ATOM 1007 O O . TRP A 1 123 ? 0.094 0.688 -6.873 1.00 94.38 123 TRP A O 1
ATOM 1017 N N . THR A 1 124 ? -1.323 -0.775 -7.811 1.00 92.94 124 THR A N 1
ATOM 1018 C CA . THR A 1 124 ? -2.426 0.157 -8.066 1.00 92.94 124 THR A CA 1
ATOM 1019 C C . THR A 1 124 ? -3.248 0.518 -6.822 1.00 92.94 124 THR A C 1
ATOM 1021 O O . THR A 1 124 ? -4.221 1.264 -6.935 1.00 92.94 124 THR A O 1
ATOM 1024 N N . GLY A 1 125 ? -2.936 -0.040 -5.649 1.00 93.62 125 GLY A N 1
ATOM 1025 C CA . GLY A 1 125 ? -3.699 0.159 -4.415 1.00 93.62 125 GLY A CA 1
ATOM 1026 C C . GLY A 1 125 ? -4.125 -1.144 -3.744 1.00 93.62 125 GLY A C 1
ATOM 1027 O O . GLY A 1 125 ? -3.918 -2.241 -4.258 1.00 93.62 125 GLY A O 1
ATOM 1028 N N . ALA A 1 126 ? -4.786 -1.025 -2.589 1.00 92.00 126 ALA A N 1
ATOM 1029 C CA . ALA A 1 126 ? -5.346 -2.189 -1.899 1.00 92.00 126 ALA A CA 1
ATOM 1030 C C . ALA A 1 126 ? -6.260 -3.009 -2.831 1.00 92.00 126 ALA A C 1
ATOM 1032 O O . ALA A 1 126 ? -7.159 -2.447 -3.467 1.00 92.00 126 ALA A O 1
ATOM 1033 N N . CYS A 1 127 ? -6.067 -4.332 -2.849 1.00 90.12 127 CYS A N 1
ATOM 1034 C CA . CYS A 1 127 ? -6.794 -5.245 -3.729 1.00 90.12 127 CYS A CA 1
ATOM 1035 C C . CYS A 1 127 ? -8.318 -5.045 -3.656 1.00 90.12 127 CYS A C 1
ATOM 1037 O O . CYS A 1 127 ? -8.893 -4.682 -2.621 1.00 90.12 127 CYS A O 1
ATOM 1039 N N . TYR A 1 128 ? -9.006 -5.295 -4.766 1.00 85.19 128 TYR A N 1
ATOM 1040 C CA . TYR A 1 128 ? -10.465 -5.277 -4.783 1.00 85.19 128 TYR A CA 1
ATOM 1041 C C . TYR A 1 128 ? -11.037 -6.538 -4.132 1.00 85.19 128 TYR A C 1
ATOM 1043 O O . TYR A 1 128 ? -10.386 -7.576 -4.048 1.00 85.19 128 TYR A O 1
ATOM 1051 N N . LEU A 1 129 ? -12.283 -6.446 -3.658 1.00 84.38 129 LEU A N 1
ATOM 1052 C CA . LEU A 1 129 ? -13.029 -7.649 -3.306 1.00 84.38 129 LEU A CA 1
ATOM 1053 C C . LEU A 1 129 ? -13.427 -8.345 -4.593 1.00 84.38 129 LEU A C 1
ATOM 1055 O O . LEU A 1 129 ? -14.236 -7.817 -5.351 1.00 84.38 129 LEU A O 1
ATOM 1059 N N . ILE A 1 130 ? -12.877 -9.526 -4.810 1.00 69.12 130 ILE A N 1
ATOM 1060 C CA . ILE A 1 130 ? -13.342 -10.410 -5.864 1.00 69.12 130 ILE A CA 1
ATOM 1061 C C . ILE A 1 130 ? -14.562 -11.193 -5.374 1.00 69.12 130 ILE A C 1
ATOM 1063 O O . ILE A 1 130 ? -14.626 -11.647 -4.227 1.00 69.12 130 ILE A O 1
ATOM 1067 N N . ARG A 1 131 ? -15.548 -11.352 -6.257 1.00 56.66 131 ARG A N 1
ATOM 1068 C CA . ARG A 1 131 ? -16.560 -12.400 -6.127 1.00 56.66 131 ARG A CA 1
ATOM 1069 C C . ARG A 1 131 ? -15.897 -13.670 -6.667 1.00 56.66 131 ARG A C 1
ATOM 1071 O O . ARG A 1 131 ? -15.361 -13.640 -7.766 1.00 56.66 131 ARG A O 1
ATOM 1078 N N . THR A 1 132 ? -15.834 -14.706 -5.837 1.00 53.91 132 THR A N 1
ATOM 1079 C CA . THR A 1 132 ? -15.104 -15.979 -6.022 1.00 53.91 132 THR A CA 1
ATOM 1080 C C . THR A 1 132 ? -14.865 -16.411 -7.480 1.00 53.91 132 THR A C 1
ATOM 1082 O O . THR A 1 132 ? -15.824 -16.514 -8.241 1.00 53.91 132 THR A O 1
ATOM 1085 N N . GLY A 1 133 ? -13.609 -16.741 -7.828 1.00 52.38 133 GLY A N 1
ATOM 1086 C CA . GLY A 1 133 ? -13.233 -17.469 -9.057 1.00 52.38 133 GLY A CA 1
ATOM 1087 C C . GLY A 1 133 ? -12.379 -16.710 -10.084 1.00 52.38 133 GLY A C 1
ATOM 1088 O O . GLY A 1 133 ? -11.737 -17.352 -10.904 1.00 52.38 133 GLY A O 1
ATOM 1089 N N . TYR A 1 134 ? -12.316 -15.376 -10.022 1.00 51.94 134 TYR A N 1
ATOM 1090 C CA . TYR A 1 134 ? -11.484 -14.542 -10.905 1.00 51.94 134 TYR A CA 1
ATOM 1091 C C . TYR A 1 134 ? -10.482 -13.747 -10.074 1.00 51.94 134 TYR A C 1
ATOM 1093 O O . TYR A 1 134 ? -10.728 -12.596 -9.713 1.00 51.94 134 TYR A O 1
ATOM 1101 N N . ASP A 1 135 ? -9.377 -14.389 -9.712 1.00 57.41 135 ASP A N 1
ATOM 1102 C CA . ASP A 1 135 ? -8.322 -13.768 -8.921 1.00 57.41 135 ASP A CA 1
ATOM 1103 C C . ASP A 1 135 ? -7.043 -13.630 -9.747 1.00 57.41 135 ASP A C 1
ATOM 1105 O O . ASP A 1 135 ? -6.301 -14.592 -9.925 1.00 57.41 135 ASP A O 1
ATOM 1109 N N . ASN A 1 136 ? -6.800 -12.425 -10.261 1.00 59.44 136 ASN A N 1
ATOM 1110 C CA . ASN A 1 136 ? -5.599 -12.109 -11.037 1.00 59.44 136 ASN A CA 1
ATOM 1111 C C . ASN A 1 136 ? -4.478 -11.513 -10.165 1.00 59.44 1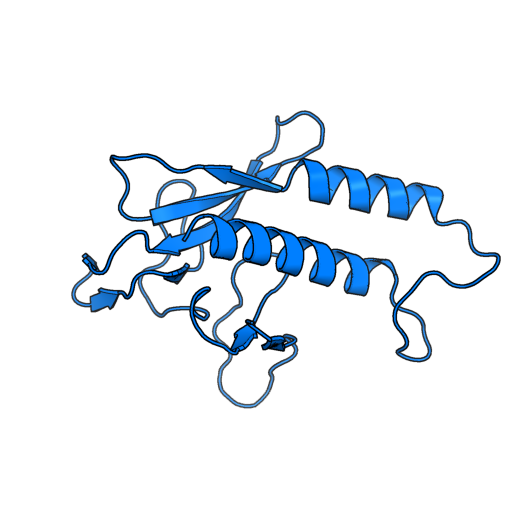36 ASN A C 1
ATOM 1113 O O . ASN A 1 136 ? -3.467 -11.065 -10.704 1.00 59.44 136 ASN A O 1
ATOM 1117 N N . TYR A 1 137 ? -4.655 -11.447 -8.837 1.00 61.31 137 TYR A N 1
ATOM 1118 C CA . TYR A 1 137 ? -3.668 -10.854 -7.937 1.00 61.31 137 TYR A CA 1
ATOM 1119 C C . TYR A 1 137 ? -2.691 -11.905 -7.424 1.00 61.31 137 TYR A C 1
ATOM 1121 O O . TYR A 1 137 ? -3.095 -12.945 -6.886 1.00 61.31 137 TYR A O 1
ATOM 1129 N N . GLN A 1 138 ? -1.404 -11.586 -7.540 1.00 61.28 138 GLN A N 1
ATOM 1130 C CA . GLN A 1 138 ? -0.320 -12.431 -7.058 1.00 61.28 138 GLN A CA 1
ATOM 1131 C C . GLN A 1 138 ? -0.299 -12.479 -5.525 1.00 61.28 138 GLN A C 1
ATOM 1133 O O . GLN A 1 138 ? -0.559 -11.486 -4.840 1.00 61.28 138 GLN A O 1
ATOM 1138 N N . THR A 1 139 ? -0.002 -13.659 -4.986 1.00 61.97 139 THR A N 1
ATOM 1139 C CA . THR A 1 139 ? 0.280 -13.866 -3.561 1.00 61.97 139 THR A CA 1
ATOM 1140 C C . THR A 1 139 ? 1.748 -13.582 -3.279 1.00 61.97 139 THR A C 1
ATOM 1142 O O . THR A 1 139 ? 2.616 -14.028 -4.028 1.00 61.97 139 THR A O 1
ATOM 1145 N N . TYR A 1 140 ? 2.022 -12.870 -2.191 1.00 55.12 140 TYR A N 1
ATOM 1146 C CA . TYR A 1 140 ? 3.369 -12.616 -1.697 1.00 55.12 140 TYR A CA 1
ATOM 1147 C C . TYR A 1 140 ? 3.553 -13.358 -0.378 1.00 55.12 140 TYR A C 1
ATOM 1149 O O . TYR A 1 140 ? 2.721 -13.215 0.522 1.00 55.12 140 TYR A O 1
ATOM 1157 N N . GLU A 1 141 ? 4.638 -14.124 -0.277 1.00 40.88 141 GLU A N 1
ATOM 1158 C CA . GLU A 1 141 ? 5.031 -14.781 0.966 1.00 40.88 141 GLU A CA 1
ATOM 1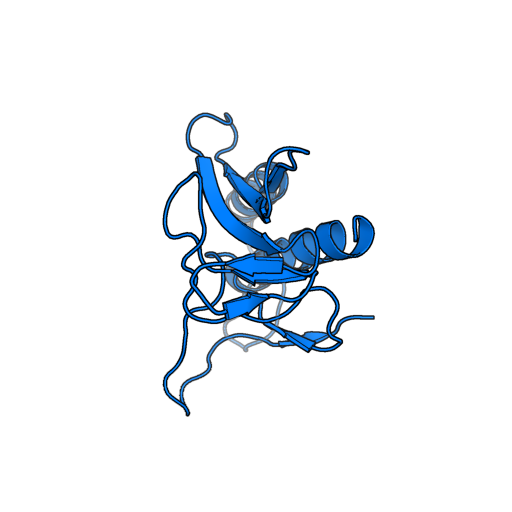159 C C . GLU A 1 141 ? 5.573 -13.753 1.968 1.00 40.88 141 GLU A C 1
ATOM 1161 O O . GLU A 1 141 ? 6.315 -12.816 1.648 1.00 40.88 141 GLU A O 1
ATOM 1166 N N . SER A 1 142 ? 5.202 -13.942 3.220 1.00 42.88 142 SER A N 1
ATOM 1167 C CA . SER A 1 142 ? 5.634 -13.193 4.378 1.00 42.88 142 SER A CA 1
ATOM 1168 C C . SER A 1 142 ? 6.470 -14.142 5.230 1.00 42.88 142 SER A C 1
ATOM 1170 O O . SER A 1 142 ? 5.983 -15.084 5.841 1.00 42.88 142 SER A O 1
ATOM 1172 N N . ALA A 1 143 ? 7.783 -13.935 5.141 1.00 46.38 143 ALA A N 1
ATOM 1173 C CA . ALA A 1 143 ? 8.751 -14.314 6.168 1.00 46.38 143 ALA A CA 1
ATOM 1174 C C . ALA A 1 143 ? 8.689 -13.354 7.360 1.00 46.38 143 ALA A C 1
ATOM 1176 O O . ALA A 1 143 ? 8.621 -12.124 7.084 1.00 46.38 143 ALA A O 1
#

pLDDT: mean 89.2, std 12.46, range [40.88, 98.38]

Foldseek 3Di:
DVVLVVVQLVVLLVQLQQVLQADPVRDGDHDPPDDCPVSVVVSVQQSVQWDWDDDPVDQWIWTWGAGNVNPDIDTQWIFGCAFDDDPNDTDHGQFTFFCPDDRDGDPDDTQDGSPDQKGWYYNNHRDDDDDPDDDPTDIDGDD

Sequence (143 aa):
MQEQLKKYLENIAEDYSRWTYHRKDGTFGKTPGVDYTVKDKMFKEFKEGLYIEDSPKRKWIRIVTSDSNGQHRSVHSFIVKNDCTANGKSWRKGDILKPAGWNAPALNKPRGNILDENYKVAWTGACYLIRTGYDNYQTYESA

Radius of gyration: 16.11 Å; chains: 1; bounding box: 39×35×43 Å

Organism: NCBI:txid408172

Secondary structure (DSSP, 8-state):
-HHHHHHHHHHHHHHHHHHHTB-TTS-BSPPTT---HHHHHHHHHHHHTEEEE--TT-SEEEEEEE-TTS-SEEEEEEEE-S-EEETTEEE-TTBEE-BSSSS-B--S--S-BTTSSEEE--TTSSPP---TT---PPEEE--